Protein AF-A0A8H5KVZ2-F1 (afdb_monomer_lite)

InterPro domains:
  IPR036420 BRCT domain superfamily [G3DSA:3.40.50.10190] (96-173)
  IPR036420 BRCT domain superfamily [SSF52113] (115-167)

pLDDT: mean 70.65, std 20.44, range [38.66, 98.38]

Sequence (173 aa):
MSSRRGPLTNNPNVANSPLRGASALAGYAKQKRSYATVQREETYGQPPPLKKQVLDNGVQRPVRSPTRSTRTQVLVQRGATRPSTKERTSRAAPPNVSRDADTEKEAWKKHHRAKFPKMVFYFESIPDDVRARLTKRVNYLGARQEPFFSIDVTHVVTTRTIPPERQETHQDQ

Foldseek 3Di:
DDDDDDDPPDDPCPVVDPPPDPPDPPPDDPDDDDPPPPPPPDDDPDDPPPDPDDDDDDDDDDDDDDDDDDDDDDDDDDDDDDDDDDPPPPPDDPPPPVVVVVVVVVVVVVVVLVCLLQAEEEEEPDDPVVVVVVQVVSVVSNHHYDPDDDPSHDYYHYPDDDDPDDPPPPPDD

Secondary structure (DSSP, 8-state):
----PPPTT--GGGGG-TTS-S-S-TT-------STTSTT--S--PPPPP--------------------------------------------HHHHHHHHHHHHHHHHHHHHHGGG-EEEEES--HHHHHHHHHHHHHTT-EEESS--TT--EEEESSPPPPPP-------

Radius of gyration: 33.14 Å; chains: 1; bounding box: 77×77×67 Å

Organism: NCBI:txid48495

Structure (mmCIF, N/CA/C/O backbone):
data_AF-A0A8H5KVZ2-F1
#
_entry.id   AF-A0A8H5KVZ2-F1
#
loop_
_atom_site.group_PDB
_atom_site.id
_atom_site.type_symbol
_atom_site.label_atom_id
_atom_site.label_alt_id
_atom_site.label_comp_id
_atom_site.label_asym_id
_atom_site.label_entity_id
_atom_site.label_seq_id
_atom_site.pdbx_PDB_ins_code
_atom_site.Cartn_x
_atom_site.Cartn_y
_atom_site.Cartn_z
_atom_site.occupancy
_atom_site.B_iso_or_equiv
_atom_site.auth_seq_id
_atom_site.auth_comp_id
_atom_site.auth_asym_id
_atom_site.auth_atom_id
_atom_site.pdbx_PDB_model_num
ATOM 1 N N . MET A 1 1 ? 44.625 7.620 10.267 1.00 40.44 1 MET A N 1
ATOM 2 C CA . MET A 1 1 ? 45.135 6.372 9.658 1.00 40.44 1 MET A CA 1
ATOM 3 C C . MET A 1 1 ? 44.437 6.165 8.324 1.00 40.44 1 MET A C 1
ATOM 5 O O . MET A 1 1 ? 43.227 5.996 8.297 1.00 40.44 1 MET A O 1
ATOM 9 N N . SER A 1 2 ? 45.174 6.315 7.222 1.00 45.38 2 SER A N 1
ATOM 10 C CA . SER A 1 2 ? 44.637 6.263 5.858 1.00 45.38 2 SER A CA 1
ATOM 11 C C . SER A 1 2 ? 44.430 4.805 5.439 1.00 45.38 2 SER A C 1
ATOM 13 O O . SER A 1 2 ? 45.399 4.078 5.234 1.00 45.38 2 SER A O 1
ATOM 15 N N . SER A 1 3 ? 43.176 4.353 5.364 1.00 54.72 3 SER A N 1
ATOM 16 C CA . SER A 1 3 ? 42.833 3.012 4.879 1.00 54.72 3 SER A CA 1
ATOM 17 C C . SER A 1 3 ? 42.795 3.034 3.348 1.00 54.72 3 SER A C 1
ATOM 19 O O . SER A 1 3 ? 41.796 3.419 2.739 1.00 54.72 3 SER A O 1
ATOM 21 N N . ARG A 1 4 ? 43.909 2.664 2.704 1.00 62.22 4 ARG A N 1
ATOM 22 C CA . ARG A 1 4 ? 43.914 2.360 1.266 1.00 62.22 4 ARG A CA 1
ATOM 23 C C . ARG A 1 4 ? 43.211 1.019 1.061 1.00 62.22 4 ARG A C 1
ATOM 25 O O . ARG A 1 4 ? 43.718 -0.013 1.486 1.00 62.22 4 ARG A O 1
ATOM 32 N N . ARG A 1 5 ? 42.058 1.027 0.387 1.00 65.62 5 ARG A N 1
ATOM 33 C CA . ARG A 1 5 ? 41.429 -0.202 -0.117 1.00 65.62 5 ARG A CA 1
ATOM 34 C C . ARG A 1 5 ? 42.303 -0.775 -1.239 1.00 65.62 5 ARG A C 1
ATOM 36 O O . ARG A 1 5 ? 42.602 -0.068 -2.198 1.00 65.62 5 ARG A O 1
ATOM 43 N N . GLY A 1 6 ? 42.741 -2.025 -1.088 1.00 68.06 6 GLY A N 1
ATOM 44 C CA . GLY A 1 6 ? 43.509 -2.751 -2.103 1.00 68.06 6 GLY A CA 1
ATOM 45 C C . GLY A 1 6 ? 42.682 -3.071 -3.362 1.00 68.06 6 GLY A C 1
ATOM 46 O O . GLY A 1 6 ? 41.452 -2.990 -3.325 1.00 68.06 6 GLY A O 1
ATOM 47 N N . PRO A 1 7 ? 43.337 -3.415 -4.487 1.00 66.06 7 PRO A N 1
ATOM 48 C CA . PRO A 1 7 ? 42.664 -3.692 -5.756 1.00 66.06 7 PRO A CA 1
ATOM 49 C C . PRO A 1 7 ? 41.754 -4.932 -5.669 1.00 66.06 7 PRO A C 1
ATOM 51 O O . PRO A 1 7 ? 42.142 -5.962 -5.124 1.00 66.06 7 PRO A O 1
ATOM 54 N N . LEU A 1 8 ? 40.552 -4.849 -6.261 1.00 60.72 8 LEU A N 1
ATOM 55 C CA . LEU A 1 8 ? 39.529 -5.917 -6.306 1.00 60.72 8 LEU A CA 1
ATOM 56 C C . LEU A 1 8 ? 39.936 -7.162 -7.126 1.00 60.72 8 LEU A C 1
ATOM 58 O O . LEU A 1 8 ? 39.115 -8.041 -7.382 1.00 60.72 8 LEU A O 1
ATOM 62 N N . THR A 1 9 ? 41.190 -7.250 -7.561 1.00 63.69 9 THR A N 1
ATOM 63 C CA . THR A 1 9 ? 41.701 -8.322 -8.421 1.00 63.69 9 THR A CA 1
ATOM 64 C C . THR A 1 9 ? 41.885 -9.656 -7.704 1.00 63.69 9 THR A C 1
ATOM 66 O O . THR A 1 9 ? 42.102 -10.655 -8.380 1.00 63.69 9 THR A O 1
ATOM 69 N N . ASN A 1 10 ? 41.753 -9.708 -6.375 1.00 60.44 10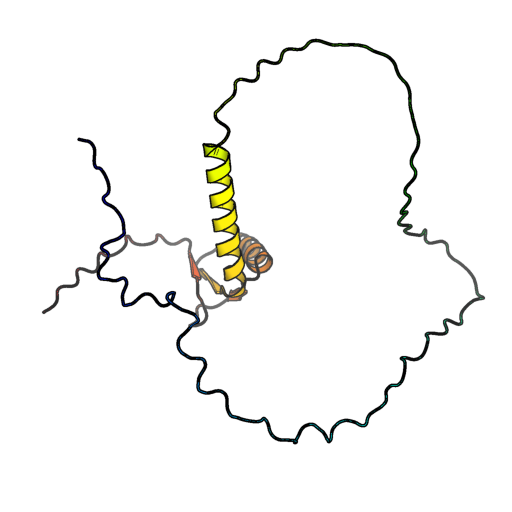 ASN A N 1
ATOM 70 C CA . ASN A 1 10 ? 41.961 -10.927 -5.595 1.00 60.44 10 ASN A CA 1
ATOM 71 C C . ASN A 1 10 ? 40.708 -11.327 -4.795 1.00 60.44 10 ASN A C 1
ATOM 73 O O . ASN A 1 10 ? 40.726 -11.385 -3.568 1.00 60.44 10 ASN A O 1
ATOM 77 N N . ASN A 1 11 ? 39.585 -11.542 -5.491 1.00 65.19 11 ASN A N 1
ATOM 78 C CA . ASN A 1 11 ? 38.363 -12.064 -4.879 1.00 65.19 11 ASN A CA 1
ATOM 79 C C . ASN A 1 11 ? 38.219 -13.572 -5.180 1.00 65.19 11 ASN A C 1
ATOM 81 O O . ASN A 1 11 ? 37.904 -13.923 -6.320 1.00 65.19 11 ASN A O 1
ATOM 85 N N . PRO A 1 12 ? 38.398 -14.470 -4.192 1.00 66.50 12 PRO A N 1
ATOM 86 C CA . PRO A 1 12 ? 38.280 -15.916 -4.399 1.00 66.50 12 PRO A CA 1
ATOM 87 C C . PRO A 1 12 ? 36.851 -16.367 -4.756 1.00 66.50 12 PRO A C 1
ATOM 89 O O . PRO A 1 12 ? 36.677 -17.432 -5.339 1.00 66.50 12 PRO A O 1
ATOM 92 N N . ASN A 1 13 ? 35.827 -15.540 -4.507 1.00 62.25 13 ASN A N 1
ATOM 93 C CA . ASN A 1 13 ? 34.444 -15.819 -4.913 1.00 62.25 13 ASN A CA 1
ATOM 94 C C . ASN A 1 13 ? 34.150 -15.493 -6.388 1.00 62.25 13 ASN A C 1
ATOM 96 O O . ASN A 1 13 ? 33.014 -15.647 -6.839 1.00 62.25 13 ASN A O 1
ATOM 100 N N . VAL A 1 14 ? 35.146 -15.060 -7.173 1.00 60.91 14 VAL A N 1
ATOM 101 C CA . VAL A 1 14 ? 34.947 -14.735 -8.597 1.00 60.91 14 VAL A CA 1
ATOM 102 C C . VAL A 1 14 ? 34.544 -15.956 -9.438 1.00 60.91 14 VAL A C 1
ATOM 104 O O . VAL A 1 14 ? 33.877 -15.794 -10.458 1.00 60.91 14 VAL A O 1
ATOM 107 N N . ALA A 1 15 ? 34.890 -17.169 -8.994 1.00 61.16 15 ALA A N 1
ATOM 108 C CA . ALA A 1 15 ? 34.569 -18.420 -9.682 1.00 61.16 15 ALA A CA 1
ATOM 109 C C . ALA A 1 15 ? 33.064 -18.754 -9.701 1.00 61.16 15 ALA A C 1
ATOM 111 O O . ALA A 1 15 ? 32.631 -19.517 -10.556 1.00 61.16 15 ALA A O 1
ATOM 112 N N . ASN A 1 16 ? 32.262 -18.151 -8.814 1.00 64.25 16 ASN A N 1
ATOM 113 C CA . ASN A 1 16 ? 30.818 -18.397 -8.707 1.00 64.25 16 ASN A CA 1
ATOM 114 C C . ASN A 1 16 ? 29.954 -17.258 -9.282 1.00 64.25 16 ASN A C 1
ATOM 116 O O . ASN A 1 16 ? 28.747 -17.212 -9.049 1.00 64.25 16 ASN A O 1
ATOM 120 N N . SER A 1 17 ? 30.547 -16.306 -10.015 1.00 63.34 17 SER A N 1
ATOM 121 C CA . SER A 1 17 ? 29.791 -15.192 -10.592 1.00 63.34 17 SER A CA 1
ATOM 122 C C . SER A 1 17 ? 29.096 -15.609 -11.900 1.00 63.34 17 SER A C 1
ATOM 124 O O . SER A 1 17 ? 29.784 -15.880 -12.886 1.00 63.34 17 SER A O 1
ATOM 126 N N . PRO A 1 18 ? 27.750 -15.574 -11.981 1.00 63.19 18 PRO A N 1
ATOM 127 C CA . PRO A 1 18 ? 26.996 -15.964 -13.179 1.00 63.19 18 PRO A CA 1
ATOM 128 C C . PRO A 1 18 ? 27.148 -14.986 -14.361 1.00 63.19 18 PRO A C 1
ATOM 130 O O . PRO A 1 18 ? 26.507 -15.152 -15.394 1.00 63.19 18 PRO A O 1
ATOM 133 N N . LEU A 1 19 ? 27.979 -13.946 -14.222 1.00 59.53 19 LEU A N 1
ATOM 134 C CA . LEU A 1 19 ? 28.163 -12.871 -15.203 1.00 59.53 19 LEU A CA 1
ATOM 135 C C . LEU A 1 19 ? 29.457 -13.001 -16.028 1.00 59.53 19 LEU A C 1
ATOM 137 O O . LEU A 1 19 ? 29.782 -12.111 -16.814 1.00 59.53 19 LEU A O 1
ATOM 141 N N . ARG A 1 20 ? 30.196 -14.111 -15.899 1.00 59.28 20 ARG A N 1
ATOM 142 C CA . ARG A 1 20 ? 31.319 -14.442 -16.788 1.00 59.28 20 ARG A CA 1
ATOM 143 C C . ARG A 1 20 ? 30.829 -15.283 -17.972 1.00 59.28 20 ARG A C 1
ATOM 145 O O . ARG A 1 20 ? 30.651 -16.485 -17.856 1.00 59.28 20 ARG A O 1
ATOM 152 N N . GLY A 1 21 ? 30.724 -14.644 -19.135 1.00 51.44 21 GLY A N 1
ATOM 153 C CA . GLY A 1 21 ? 31.019 -15.300 -20.412 1.00 51.44 21 GLY A CA 1
ATOM 154 C C . GLY A 1 21 ? 29.832 -15.860 -21.192 1.00 51.44 21 GLY A C 1
ATOM 155 O O . GLY A 1 21 ? 29.539 -17.049 -21.150 1.00 51.44 21 GLY A O 1
ATOM 156 N N . ALA A 1 22 ? 29.277 -15.023 -22.066 1.00 55.12 22 ALA A N 1
ATOM 157 C CA . ALA A 1 22 ? 28.465 -15.410 -23.220 1.00 55.12 22 ALA A CA 1
ATOM 158 C C . ALA A 1 22 ? 29.257 -16.172 -24.320 1.00 55.12 22 ALA A C 1
ATOM 160 O O . ALA A 1 22 ? 28.972 -16.006 -25.502 1.00 55.12 22 ALA A O 1
ATOM 161 N N . SER A 1 23 ? 30.236 -17.016 -23.963 1.00 55.16 23 SER A N 1
ATOM 162 C CA . SER A 1 23 ? 31.115 -17.689 -24.939 1.00 55.16 23 SER A CA 1
ATOM 163 C C . SER A 1 23 ? 31.560 -19.099 -24.522 1.00 55.16 23 SER A C 1
ATOM 165 O O . SER A 1 23 ? 32.731 -19.433 -24.671 1.00 55.16 23 SER A O 1
ATOM 167 N N . ALA A 1 24 ? 30.655 -19.940 -24.003 1.00 53.88 24 ALA A N 1
ATOM 168 C CA . ALA A 1 24 ? 30.950 -21.370 -23.796 1.00 53.88 24 ALA A CA 1
ATOM 169 C C . ALA A 1 24 ? 29.732 -22.321 -23.856 1.00 53.88 24 ALA A C 1
ATOM 171 O O . ALA A 1 24 ? 29.782 -23.398 -23.275 1.00 53.88 24 ALA A O 1
ATOM 172 N N . LEU A 1 25 ? 28.641 -21.971 -24.556 1.00 52.03 25 LEU A N 1
ATOM 173 C CA . LEU A 1 25 ? 27.515 -22.904 -24.791 1.00 52.03 25 LEU A CA 1
ATOM 174 C C . LEU A 1 25 ? 26.825 -22.716 -26.158 1.00 52.03 25 LEU A C 1
ATOM 176 O O . LEU A 1 25 ? 25.655 -23.048 -26.342 1.00 52.03 25 LEU A O 1
ATOM 180 N N . ALA A 1 26 ? 27.572 -22.247 -27.161 1.00 51.25 26 ALA A N 1
ATOM 181 C CA . ALA A 1 26 ? 27.199 -22.426 -28.562 1.00 51.25 26 ALA A CA 1
ATOM 182 C C . ALA A 1 26 ? 27.509 -23.879 -28.967 1.00 51.25 26 ALA A C 1
ATOM 184 O O . ALA A 1 26 ? 28.577 -24.166 -29.495 1.00 51.25 26 ALA A O 1
ATOM 185 N N . GLY A 1 27 ? 26.615 -24.816 -28.643 1.00 55.47 27 GLY A N 1
ATOM 186 C CA . GLY A 1 27 ? 26.869 -26.235 -28.930 1.00 55.47 27 GLY A CA 1
ATOM 187 C C . GLY A 1 27 ? 25.660 -27.162 -29.001 1.00 55.47 27 GLY A C 1
ATOM 188 O O . GLY A 1 27 ? 25.754 -28.199 -29.646 1.00 55.47 27 GLY A O 1
ATOM 189 N N . TYR A 1 28 ? 24.505 -26.802 -28.435 1.00 54.25 28 TYR A N 1
ATOM 190 C CA . TYR A 1 28 ? 23.334 -27.688 -28.444 1.00 54.25 28 TYR A CA 1
ATOM 191 C C . TYR A 1 28 ? 22.044 -26.930 -28.752 1.00 54.25 28 TYR A C 1
ATOM 193 O O . TYR A 1 28 ? 21.174 -26.753 -27.909 1.00 54.25 28 TYR A O 1
ATOM 201 N N . ALA A 1 29 ? 21.908 -26.506 -30.007 1.00 55.28 29 ALA A N 1
ATOM 202 C CA . ALA A 1 29 ? 20.626 -26.116 -30.585 1.00 55.28 29 ALA A CA 1
ATOM 203 C C . ALA A 1 29 ? 20.425 -26.847 -31.919 1.00 55.28 29 ALA A C 1
ATOM 205 O O . ALA A 1 29 ? 20.412 -26.255 -32.995 1.00 55.28 29 ALA A O 1
ATOM 206 N N . LYS A 1 30 ? 20.277 -28.173 -31.850 1.00 59.16 30 LYS A N 1
ATOM 207 C CA . LYS A 1 30 ? 19.649 -28.957 -32.917 1.00 59.16 30 LYS A CA 1
ATOM 208 C C . LYS A 1 30 ? 18.341 -29.537 -32.399 1.00 59.16 30 LYS A C 1
ATOM 210 O O . LYS A 1 30 ? 18.286 -30.692 -32.008 1.00 59.16 30 LYS A O 1
ATOM 215 N N . GLN A 1 31 ? 17.278 -28.747 -32.488 1.00 55.28 31 GLN A N 1
ATOM 216 C CA . GLN A 1 31 ? 15.979 -29.289 -32.868 1.00 55.28 31 GLN A CA 1
ATOM 217 C C . GLN A 1 31 ? 15.378 -28.381 -33.938 1.00 55.28 31 GLN A C 1
ATOM 219 O O . GLN A 1 31 ? 14.908 -27.276 -33.672 1.00 55.28 31 GLN A O 1
ATOM 224 N N . LYS A 1 32 ? 15.448 -28.869 -35.182 1.00 57.84 32 LYS A N 1
ATOM 225 C CA . LYS A 1 32 ? 14.615 -28.401 -36.285 1.00 57.84 32 LYS A CA 1
ATOM 226 C C . LYS A 1 32 ? 13.164 -28.549 -35.834 1.00 57.84 32 LYS A C 1
ATOM 228 O O . LYS A 1 32 ? 12.707 -29.661 -35.584 1.00 57.84 32 LYS A O 1
ATOM 233 N N . ARG A 1 33 ? 12.473 -27.423 -35.684 1.00 59.75 33 ARG A N 1
ATOM 234 C CA . ARG A 1 33 ? 11.041 -27.389 -35.393 1.00 59.75 33 ARG A CA 1
ATOM 235 C C . ARG A 1 33 ? 10.300 -28.012 -36.584 1.00 59.75 33 ARG A C 1
ATOM 237 O O . ARG A 1 33 ? 10.605 -27.703 -37.733 1.00 59.75 33 ARG A O 1
ATOM 244 N N . SER A 1 34 ? 9.393 -28.930 -36.283 1.00 57.75 34 SER A N 1
ATOM 245 C CA . SER A 1 34 ? 8.580 -29.718 -37.209 1.00 57.75 34 SER A CA 1
ATOM 246 C C . SER A 1 34 ? 7.789 -28.837 -38.186 1.00 57.75 34 SER A C 1
ATOM 248 O O . SER A 1 34 ? 7.286 -27.785 -37.798 1.00 57.75 34 SER A O 1
ATOM 250 N N . TYR A 1 35 ? 7.623 -29.300 -39.428 1.00 54.84 35 TYR A N 1
ATOM 251 C CA . TYR A 1 35 ? 6.843 -28.687 -40.521 1.00 54.84 35 TYR A CA 1
ATOM 252 C C . TYR A 1 35 ? 5.309 -28.673 -40.277 1.00 54.84 35 TYR A C 1
ATOM 254 O O . TYR A 1 35 ? 4.521 -28.843 -41.200 1.00 54.84 35 TYR A O 1
ATOM 262 N N . ALA A 1 36 ? 4.856 -28.474 -39.037 1.00 56.56 36 ALA A N 1
ATOM 263 C CA . ALA A 1 36 ? 3.448 -28.593 -38.634 1.00 56.56 36 ALA A CA 1
ATOM 264 C C . ALA A 1 36 ? 2.698 -27.248 -38.524 1.00 56.56 36 ALA A C 1
ATOM 266 O O . ALA A 1 36 ? 1.608 -27.190 -37.964 1.00 56.56 36 ALA A O 1
ATOM 267 N N . THR A 1 37 ? 3.257 -26.158 -39.053 1.00 51.53 37 THR A N 1
ATOM 268 C CA . THR A 1 37 ? 2.599 -24.834 -39.105 1.00 51.53 37 THR A CA 1
ATOM 269 C C . THR A 1 37 ? 2.429 -24.290 -40.525 1.00 51.53 37 THR A C 1
ATOM 271 O O . THR A 1 37 ? 2.086 -23.127 -40.691 1.00 51.53 37 THR A O 1
ATOM 274 N N . VAL A 1 38 ? 2.624 -25.129 -41.548 1.00 51.03 38 VAL A N 1
ATOM 275 C CA . VAL A 1 38 ? 2.348 -24.791 -42.960 1.00 51.03 38 VAL A CA 1
ATOM 276 C C . VAL A 1 38 ? 0.864 -25.013 -43.321 1.00 51.03 38 VAL A C 1
ATOM 278 O O . VAL A 1 38 ? 0.377 -24.447 -44.284 1.00 51.03 38 VAL A O 1
ATOM 281 N N . GLN A 1 39 ? 0.085 -25.735 -42.503 1.00 51.59 39 GLN A N 1
ATOM 282 C CA . GLN A 1 39 ? -1.350 -25.997 -42.739 1.00 51.59 39 GLN A CA 1
ATOM 283 C C . GLN A 1 39 ? -2.311 -25.016 -42.040 1.00 51.59 39 GLN A C 1
ATOM 285 O O . GLN A 1 39 ? -3.403 -25.394 -41.617 1.00 51.59 39 GLN A O 1
ATOM 290 N N . ARG A 1 40 ? -1.920 -23.751 -41.864 1.00 51.41 40 ARG A N 1
ATOM 291 C CA . ARG A 1 40 ? -2.883 -22.703 -41.466 1.00 51.41 40 ARG A CA 1
ATOM 292 C C . ARG A 1 40 ? -2.785 -21.424 -42.296 1.00 51.41 40 ARG A C 1
ATOM 294 O O . ARG A 1 40 ? -3.478 -20.454 -41.995 1.00 51.41 40 ARG A O 1
ATOM 301 N N . GLU A 1 41 ? -1.975 -21.434 -43.354 1.00 56.25 41 GLU A N 1
ATOM 302 C CA . GLU A 1 41 ? -2.204 -20.550 -44.494 1.00 56.25 41 GLU A CA 1
ATOM 303 C C . GLU A 1 41 ? -3.504 -20.995 -45.160 1.00 56.25 41 GLU A C 1
ATOM 305 O O . GLU A 1 41 ? -3.489 -21.973 -45.884 1.00 56.25 41 GLU A O 1
ATOM 310 N N . GLU A 1 42 ? -4.624 -20.353 -44.820 1.00 56.00 42 GLU A N 1
ATOM 311 C CA . GLU A 1 42 ? -5.831 -20.219 -45.656 1.00 56.00 42 GLU A CA 1
ATOM 312 C C . GLU A 1 42 ? -6.969 -19.628 -44.819 1.00 56.00 42 GLU A C 1
ATOM 314 O O . GLU A 1 42 ? -7.935 -20.299 -44.475 1.00 56.00 42 GLU A O 1
ATOM 319 N N . THR A 1 43 ? -6.897 -18.339 -44.479 1.00 53.59 43 THR A N 1
ATOM 320 C CA . THR A 1 43 ? -8.128 -17.536 -44.435 1.00 53.59 43 THR A CA 1
ATOM 321 C C . THR A 1 43 ? -7.804 -16.062 -44.674 1.00 53.59 43 THR A C 1
ATOM 323 O O . THR A 1 43 ? -7.486 -15.318 -43.754 1.00 53.59 43 THR A O 1
ATOM 326 N N . TYR A 1 44 ? -7.929 -15.655 -45.936 1.00 51.09 44 TYR A N 1
ATOM 327 C CA . TYR A 1 44 ? -8.373 -14.322 -46.338 1.00 51.09 44 TYR A CA 1
ATOM 328 C C . TYR A 1 44 ? -7.524 -13.127 -45.879 1.00 51.09 44 TYR A C 1
ATOM 330 O O . TYR A 1 44 ? -7.812 -12.454 -44.891 1.00 51.09 44 TYR A O 1
ATOM 338 N N . GLY A 1 45 ? -6.588 -12.741 -46.751 1.00 64.12 45 GLY A N 1
ATOM 339 C CA . GLY A 1 45 ? -6.169 -11.350 -46.927 1.00 64.12 45 GLY A CA 1
ATOM 340 C C . GLY A 1 45 ? -7.323 -10.473 -47.426 1.00 64.12 45 GLY A C 1
ATOM 341 O O . GLY A 1 45 ? -7.255 -9.905 -48.513 1.00 64.12 45 GLY A O 1
ATOM 342 N N . GLN A 1 46 ? -8.404 -10.383 -46.650 1.00 63.72 46 GLN A N 1
ATOM 343 C CA . GLN A 1 46 ? -9.472 -9.441 -46.919 1.00 63.72 46 GLN A CA 1
ATOM 344 C C . GLN A 1 46 ? -9.041 -8.080 -46.359 1.00 63.72 46 GLN A C 1
ATOM 346 O O . GLN A 1 46 ? -8.848 -7.959 -45.145 1.00 63.72 46 GLN A O 1
ATOM 351 N N . PRO A 1 47 ? -8.866 -7.040 -47.194 1.00 65.00 47 PRO A N 1
ATOM 352 C CA . PRO A 1 47 ? -8.736 -5.697 -46.660 1.00 65.00 47 PRO A CA 1
ATOM 353 C C . PRO A 1 47 ? -10.018 -5.372 -45.875 1.00 65.00 47 PRO A C 1
ATOM 355 O O . PRO A 1 47 ? -11.114 -5.702 -46.340 1.00 65.00 47 PRO A O 1
ATOM 358 N N . PRO A 1 48 ? -9.916 -4.753 -44.686 1.00 64.06 48 PRO A N 1
ATOM 359 C CA . PRO A 1 48 ? -11.092 -4.378 -43.918 1.00 64.06 48 PRO A CA 1
ATOM 360 C C . PRO A 1 48 ? -11.991 -3.475 -44.777 1.00 64.06 48 PRO A C 1
ATOM 362 O O . PRO A 1 48 ? -11.479 -2.563 -45.436 1.00 64.06 48 PRO A O 1
ATOM 365 N N . PRO A 1 49 ? -13.316 -3.710 -44.802 1.00 65.56 49 PRO A N 1
ATOM 366 C CA . PRO A 1 49 ? -14.227 -2.934 -45.628 1.00 65.56 49 PRO A CA 1
ATOM 367 C C . PRO A 1 49 ? -14.106 -1.448 -45.281 1.00 65.56 49 PRO A C 1
ATOM 369 O O . PRO A 1 49 ? -14.263 -1.043 -44.125 1.00 65.56 49 PRO A O 1
ATOM 372 N N . LEU A 1 50 ? -13.800 -0.634 -46.297 1.00 60.28 50 LEU A N 1
ATOM 373 C CA . LEU A 1 50 ? -13.747 0.819 -46.179 1.00 60.28 50 LEU A CA 1
ATOM 374 C C . LEU A 1 50 ? -15.089 1.313 -45.631 1.00 60.28 50 LEU A C 1
ATOM 376 O O . LEU A 1 50 ? -16.138 1.113 -46.246 1.00 60.28 50 LEU A O 1
ATOM 380 N N . LYS A 1 51 ? -15.047 1.987 -44.479 1.00 59.81 51 LYS A N 1
ATOM 381 C CA . LYS A 1 51 ? -16.201 2.662 -43.881 1.00 59.81 51 LYS A CA 1
ATOM 382 C C . LYS A 1 51 ? -16.715 3.744 -44.837 1.00 59.81 51 LYS A C 1
ATOM 384 O O . LYS A 1 51 ? -16.215 4.865 -44.832 1.00 59.81 51 LYS A O 1
ATOM 389 N N . LYS A 1 52 ? -17.727 3.423 -45.645 1.00 68.00 52 LYS A N 1
ATOM 390 C CA . LYS A 1 52 ? -18.556 4.425 -46.320 1.00 68.00 52 LYS A CA 1
ATOM 391 C C . LYS A 1 52 ? -19.533 4.993 -45.297 1.00 68.00 52 LYS A C 1
ATOM 393 O O . LYS A 1 52 ? -20.536 4.367 -44.971 1.00 68.00 52 LYS A O 1
ATOM 398 N N . GLN A 1 5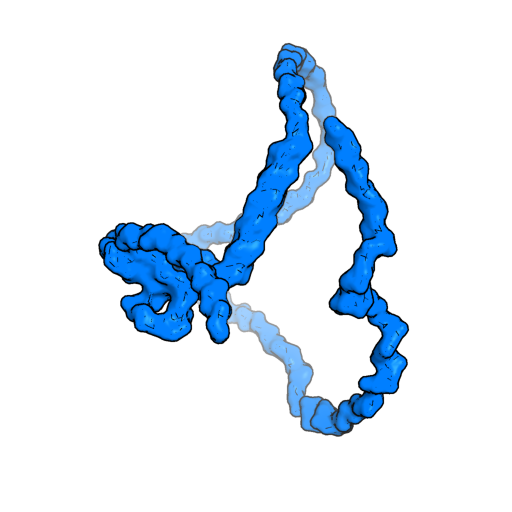3 ? -19.210 6.165 -44.766 1.00 50.62 53 GLN A N 1
ATOM 399 C CA . GLN A 1 53 ? -20.156 6.968 -44.005 1.00 50.62 53 GLN A CA 1
ATOM 400 C C . GLN A 1 53 ? -21.089 7.664 -45.004 1.00 50.62 53 GLN A C 1
ATOM 402 O O . GLN A 1 53 ? -20.702 8.633 -45.649 1.00 50.62 53 GLN A O 1
ATOM 407 N N . VAL A 1 54 ? -22.301 7.134 -45.157 1.00 56.47 54 VAL A N 1
ATOM 408 C CA . VAL A 1 54 ? -23.437 7.841 -45.758 1.00 56.47 54 VAL A CA 1
ATOM 409 C C . VAL A 1 54 ? -24.298 8.326 -44.603 1.00 56.47 54 VAL A C 1
ATOM 411 O O . VAL A 1 54 ? -24.929 7.507 -43.945 1.00 56.47 54 VAL A O 1
ATOM 414 N N . LEU A 1 55 ? -24.281 9.632 -44.339 1.00 51.47 55 LEU A N 1
ATOM 415 C CA . LEU A 1 55 ? -25.413 10.357 -43.763 1.00 51.47 55 LEU A CA 1
ATOM 416 C C . LEU A 1 55 ? -25.128 11.861 -43.873 1.00 51.47 55 LEU A C 1
ATOM 418 O O . LEU A 1 55 ? -24.348 12.409 -43.097 1.00 51.47 55 LEU A O 1
ATOM 422 N N . ASP A 1 56 ? -25.748 12.505 -44.854 1.00 49.72 56 ASP A N 1
ATOM 423 C CA . ASP A 1 56 ? -26.121 13.913 -44.759 1.00 49.72 56 ASP A CA 1
ATOM 424 C C . ASP A 1 56 ? -27.637 13.999 -44.985 1.00 49.72 56 ASP A C 1
ATOM 426 O O . ASP A 1 56 ? -28.241 13.061 -45.510 1.00 49.72 56 ASP A O 1
ATOM 430 N N . ASN A 1 57 ? -28.206 15.130 -44.567 1.00 45.97 57 ASN A N 1
ATOM 431 C CA . ASN A 1 57 ? -29.601 15.561 -44.651 1.00 45.97 57 ASN A CA 1
ATOM 432 C C . ASN A 1 57 ? -30.479 15.205 -43.433 1.00 45.97 57 ASN A C 1
ATOM 434 O O . ASN A 1 57 ? -31.284 14.277 -43.471 1.00 45.97 57 ASN A O 1
ATOM 438 N N . GLY A 1 58 ? -30.442 16.065 -42.401 1.00 46.75 58 GLY A N 1
ATOM 439 C CA . GLY A 1 58 ? -31.666 16.331 -41.632 1.00 46.75 58 GLY A CA 1
ATOM 440 C C . GLY A 1 58 ? -31.554 16.939 -40.227 1.00 46.75 58 GLY A C 1
ATOM 441 O O . GLY A 1 58 ? -31.769 16.235 -39.255 1.00 46.75 58 GLY A O 1
ATOM 442 N N . VAL A 1 59 ? -31.378 18.267 -40.148 1.00 49.06 59 VAL A N 1
ATOM 443 C CA . VAL A 1 59 ? -32.039 19.171 -39.168 1.00 49.06 59 VAL A CA 1
ATOM 444 C C . VAL A 1 59 ? -31.595 19.121 -37.675 1.00 49.06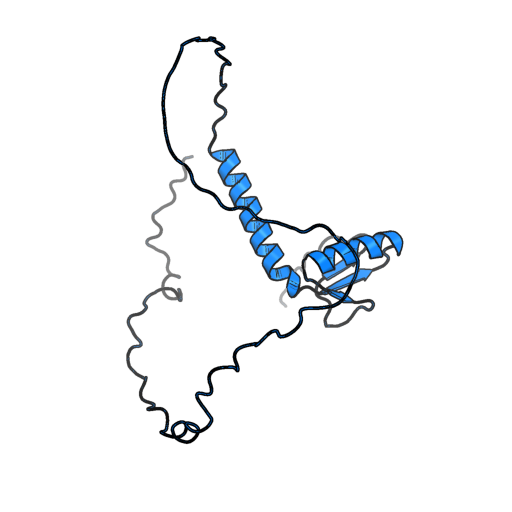 59 VAL A C 1
ATOM 446 O O . VAL A 1 59 ? -32.004 18.274 -36.894 1.00 49.06 59 VAL A O 1
ATOM 449 N N . GLN A 1 60 ? -30.901 20.204 -37.271 1.00 52.56 60 GLN A N 1
ATOM 450 C CA . GLN A 1 60 ? -30.896 20.877 -35.945 1.00 52.56 60 GLN A CA 1
ATOM 451 C C . GLN A 1 60 ? -30.081 20.288 -34.769 1.00 52.56 60 GLN A C 1
ATOM 453 O O . GLN A 1 60 ? -30.564 19.447 -34.018 1.00 52.56 60 GLN A O 1
ATOM 458 N N . ARG A 1 61 ? -28.906 20.889 -34.495 1.00 52.97 61 ARG A N 1
ATOM 459 C CA . ARG A 1 61 ? -28.540 21.621 -33.244 1.00 52.97 61 ARG A CA 1
ATOM 460 C C . ARG A 1 61 ? -27.018 21.887 -33.185 1.00 52.97 61 ARG A C 1
ATOM 462 O O . ARG A 1 61 ? -26.241 20.990 -33.500 1.00 52.97 61 ARG A O 1
ATOM 469 N N . PRO A 1 62 ? -26.554 23.079 -32.761 1.00 48.25 62 PRO A N 1
ATOM 470 C CA . PRO A 1 62 ? -25.129 23.400 -32.733 1.00 48.25 62 PRO A CA 1
ATOM 471 C C . PRO A 1 62 ? -24.478 22.932 -31.421 1.00 48.25 62 PRO A C 1
ATOM 473 O O . PRO A 1 62 ? -24.772 23.466 -30.354 1.00 48.25 62 PRO A O 1
ATOM 476 N N . VAL A 1 63 ? -23.538 21.987 -31.493 1.00 49.66 63 VAL A N 1
ATOM 477 C CA . VAL A 1 63 ? -22.570 21.729 -30.413 1.00 49.66 63 VAL A CA 1
ATOM 478 C C . VAL A 1 63 ? -21.171 21.944 -30.979 1.00 49.66 63 VAL A C 1
ATOM 480 O O . VAL A 1 63 ? -20.771 21.331 -31.964 1.00 49.66 63 VAL A O 1
ATOM 483 N N . ARG A 1 64 ? -20.471 22.916 -30.393 1.00 54.66 64 ARG A N 1
ATOM 484 C CA . ARG A 1 64 ? -19.202 23.477 -30.864 1.00 54.66 64 ARG A CA 1
ATOM 485 C C . ARG A 1 64 ? -18.053 22.473 -30.692 1.00 54.66 64 ARG A C 1
ATOM 487 O O . ARG A 1 64 ? -17.935 21.812 -29.666 1.00 54.66 64 ARG A O 1
ATOM 494 N N . SER A 1 65 ? -17.226 22.404 -31.726 1.00 45.59 65 SER A N 1
ATOM 495 C CA . SER A 1 65 ? -16.148 21.452 -32.013 1.00 45.59 65 SER A CA 1
ATOM 496 C C . SER A 1 65 ? -14.909 21.566 -31.103 1.00 45.59 65 SER A C 1
ATOM 498 O O . SER A 1 65 ? -14.595 22.669 -30.653 1.00 45.59 65 SER A O 1
ATOM 500 N N . PRO A 1 66 ? -14.100 20.495 -30.942 1.00 51.31 66 PRO A N 1
ATOM 501 C CA . PRO A 1 66 ? -12.717 20.592 -30.485 1.00 51.31 66 PRO A CA 1
ATOM 502 C C . PRO A 1 66 ? -11.741 20.509 -31.675 1.00 51.31 66 PRO A C 1
ATOM 504 O O . PRO A 1 66 ? -11.554 19.443 -32.260 1.00 51.31 66 PRO A O 1
ATOM 507 N N . THR A 1 67 ? -11.079 21.620 -32.016 1.00 44.44 67 THR A N 1
ATOM 508 C CA . THR A 1 67 ? -10.007 21.644 -33.031 1.00 44.44 67 THR A CA 1
ATOM 509 C C . THR A 1 67 ? -8.639 21.787 -32.374 1.00 44.44 67 THR A C 1
ATOM 511 O O . THR A 1 67 ? -8.273 22.833 -31.842 1.00 44.44 67 THR A O 1
ATOM 514 N N . ARG A 1 68 ? -7.862 20.706 -32.473 1.00 50.09 68 ARG A N 1
ATOM 515 C CA . ARG A 1 68 ? -6.401 20.668 -32.372 1.00 50.09 68 ARG A CA 1
ATOM 516 C C . ARG A 1 68 ? -5.825 21.352 -33.615 1.00 50.09 68 ARG A C 1
ATOM 518 O O . ARG A 1 68 ? -6.125 20.921 -34.722 1.00 50.09 68 ARG A O 1
ATOM 525 N N . SER A 1 69 ? -4.982 22.369 -33.443 1.00 47.97 69 SER A N 1
ATOM 526 C CA . SER A 1 69 ? -4.238 22.980 -34.550 1.00 47.97 69 SER A CA 1
ATOM 527 C C . SER A 1 69 ? -2.738 22.763 -34.372 1.00 47.97 69 SER A C 1
ATOM 529 O O . SER A 1 69 ? -2.127 23.233 -33.415 1.00 47.97 69 SER A O 1
ATOM 531 N N . THR A 1 70 ? -2.161 22.012 -35.302 1.00 48.62 70 THR A N 1
ATOM 532 C CA . THR A 1 70 ? -0.734 21.990 -35.626 1.00 48.62 70 THR A CA 1
ATOM 533 C C . THR A 1 70 ? -0.453 23.088 -36.648 1.00 48.62 70 THR A C 1
ATOM 535 O O . THR A 1 70 ? -1.051 23.055 -37.724 1.00 48.62 70 THR A O 1
ATOM 538 N N . ARG A 1 71 ? 0.496 23.999 -36.391 1.00 47.41 71 ARG A N 1
ATOM 539 C CA . ARG A 1 71 ? 1.167 24.734 -37.476 1.00 47.41 71 ARG A CA 1
ATOM 540 C C . ARG A 1 71 ? 2.551 25.249 -37.081 1.00 47.41 71 ARG A C 1
ATOM 542 O O . ARG A 1 71 ? 2.696 26.069 -36.184 1.00 47.41 71 ARG A O 1
ATOM 549 N N . THR A 1 72 ? 3.546 24.775 -37.820 1.00 47.69 72 THR A N 1
ATOM 550 C CA . THR A 1 72 ? 4.882 25.343 -38.019 1.00 47.69 72 THR A CA 1
ATOM 551 C C . THR A 1 72 ? 4.804 26.581 -38.917 1.00 47.69 72 THR A C 1
ATOM 553 O O . THR A 1 72 ? 4.206 26.509 -39.992 1.00 47.69 72 THR A O 1
ATOM 556 N N . GLN A 1 73 ? 5.445 27.686 -38.519 1.00 54.44 73 GLN A N 1
ATOM 557 C CA . GLN A 1 73 ? 5.916 28.764 -39.404 1.00 54.44 73 GLN A CA 1
ATOM 558 C C . GLN A 1 73 ? 7.202 29.384 -38.828 1.00 54.44 73 GLN A C 1
ATOM 560 O O . GLN A 1 73 ? 7.340 29.548 -37.618 1.00 54.44 73 GLN A O 1
ATOM 565 N N . VAL A 1 74 ? 8.135 29.680 -39.729 1.00 48.72 74 VAL A N 1
ATOM 566 C CA . VAL A 1 74 ? 9.470 30.276 -39.538 1.00 48.72 74 VAL A CA 1
ATOM 567 C C . VAL A 1 74 ? 9.436 31.722 -40.070 1.00 48.72 74 VAL A C 1
ATOM 569 O O . VAL A 1 74 ? 8.577 31.999 -40.905 1.00 48.72 74 VAL A O 1
ATOM 572 N N . LEU A 1 75 ? 10.422 32.555 -39.663 1.00 46.78 75 LEU A N 1
ATOM 573 C CA . LEU A 1 75 ? 10.917 33.830 -40.264 1.00 46.78 75 LEU A CA 1
ATOM 574 C C . LEU A 1 75 ? 10.512 35.110 -39.477 1.00 46.78 75 LEU A C 1
ATOM 576 O O . LEU A 1 75 ? 9.357 35.221 -39.097 1.00 46.78 75 LEU A O 1
ATOM 580 N N . VAL A 1 76 ? 11.310 36.172 -39.241 1.00 46.25 76 VAL A N 1
ATOM 581 C CA . VAL A 1 76 ? 12.755 36.447 -39.009 1.00 46.25 76 VAL A CA 1
ATOM 582 C C . VAL A 1 76 ? 12.884 37.926 -38.541 1.00 46.25 76 VAL A C 1
ATOM 584 O O . VAL A 1 76 ? 12.149 38.777 -39.022 1.00 46.25 76 VAL A O 1
ATOM 587 N N . GLN A 1 77 ? 13.865 38.193 -37.662 1.00 45.50 77 GLN A N 1
ATOM 588 C CA . GLN A 1 77 ? 14.690 39.414 -37.442 1.00 45.50 77 GLN A CA 1
ATOM 589 C C . GLN A 1 77 ? 14.197 40.789 -36.907 1.00 45.50 77 GLN A C 1
ATOM 591 O O . GLN A 1 77 ? 13.259 41.395 -37.406 1.00 45.50 77 GLN A O 1
ATOM 596 N N . ARG A 1 78 ? 15.120 41.332 -36.067 1.00 41.69 78 ARG A N 1
ATOM 597 C CA . ARG A 1 78 ? 15.470 42.733 -35.684 1.00 41.69 78 ARG A CA 1
ATOM 598 C C . ARG A 1 78 ? 14.537 43.417 -34.672 1.00 41.69 78 ARG A C 1
ATOM 600 O O . ARG A 1 78 ? 13.339 43.438 -34.863 1.00 41.69 78 ARG A O 1
ATOM 607 N N . GLY A 1 79 ? 14.984 44.042 -33.580 1.00 38.66 79 GLY A N 1
ATOM 608 C CA . GLY A 1 79 ? 16.303 44.359 -33.016 1.00 38.66 79 GLY A CA 1
ATOM 609 C C . GLY A 1 79 ? 16.165 45.640 -32.168 1.00 38.66 79 GLY A C 1
ATOM 610 O O . GLY A 1 79 ? 15.552 46.572 -32.668 1.00 38.66 79 GLY A O 1
ATOM 611 N N . ALA A 1 80 ? 16.671 45.677 -30.921 1.00 42.94 80 ALA A N 1
ATOM 612 C CA . ALA A 1 80 ? 17.188 46.869 -30.202 1.00 42.94 80 ALA A CA 1
ATOM 613 C C . ALA A 1 80 ? 17.350 46.623 -28.679 1.00 42.94 80 ALA A C 1
ATOM 615 O O . ALA A 1 80 ? 16.395 46.568 -27.912 1.00 42.94 80 ALA A O 1
ATOM 616 N N . THR A 1 81 ? 18.614 46.473 -28.284 1.00 49.06 81 THR A N 1
ATOM 617 C CA . THR A 1 81 ? 19.293 46.926 -27.053 1.00 49.06 81 THR A CA 1
ATOM 618 C C . THR A 1 81 ? 18.485 47.490 -25.869 1.00 49.06 81 THR A C 1
ATOM 620 O O . THR A 1 81 ? 17.963 48.603 -25.936 1.00 49.06 81 THR A O 1
ATOM 623 N N . ARG A 1 82 ? 18.622 46.839 -24.701 1.00 56.06 82 ARG A N 1
ATOM 624 C CA . ARG A 1 82 ? 18.877 47.517 -23.411 1.00 56.06 82 ARG A CA 1
ATOM 625 C C . ARG A 1 82 ? 19.446 46.535 -22.365 1.00 56.06 82 ARG A C 1
ATOM 627 O O . ARG A 1 82 ? 18.785 45.538 -22.081 1.00 56.06 82 ARG A O 1
ATOM 634 N N . PRO A 1 83 ? 20.637 46.782 -21.786 1.00 50.22 83 PRO A N 1
ATOM 635 C CA . PRO A 1 83 ? 21.186 45.955 -20.717 1.00 50.22 83 PRO A CA 1
ATOM 636 C C . PRO A 1 83 ? 20.685 46.460 -19.357 1.00 50.22 83 PRO A C 1
ATOM 638 O O . PRO A 1 83 ? 20.859 47.632 -19.027 1.00 50.22 83 PRO A O 1
ATOM 641 N N . SER A 1 84 ? 20.080 45.589 -18.548 1.00 49.62 84 SER A N 1
ATOM 642 C CA . SER A 1 84 ? 19.949 45.827 -17.110 1.00 49.62 84 SER A CA 1
ATOM 643 C C . SER A 1 84 ? 20.818 44.825 -16.363 1.00 49.62 84 SER A C 1
ATOM 645 O O . SER A 1 84 ? 20.522 43.641 -16.216 1.00 49.62 84 SER A O 1
ATOM 647 N N . THR A 1 85 ? 21.950 45.348 -15.918 1.00 52.34 85 THR A N 1
ATOM 648 C CA . THR A 1 85 ? 22.810 44.783 -14.893 1.00 52.34 85 THR A CA 1
ATOM 649 C C . THR A 1 85 ? 21.996 44.563 -13.619 1.00 52.34 85 THR A C 1
ATOM 651 O O . THR A 1 85 ? 21.637 45.495 -12.904 1.00 52.34 85 THR A O 1
ATOM 654 N N . LYS A 1 86 ? 21.705 43.302 -13.310 1.00 53.53 86 LYS A N 1
ATOM 655 C CA . LYS A 1 86 ? 21.511 42.857 -11.931 1.00 53.53 86 LYS A CA 1
ATOM 656 C C . LYS A 1 86 ? 22.359 41.618 -11.736 1.00 53.53 86 LYS A C 1
ATOM 658 O O . LYS A 1 86 ? 21.927 40.499 -11.996 1.00 53.53 86 LYS A O 1
ATOM 663 N N . GLU A 1 87 ? 23.582 41.859 -11.279 1.00 50.47 87 GLU A N 1
ATOM 664 C CA . GLU A 1 87 ? 24.411 40.864 -10.617 1.00 50.47 87 GLU A CA 1
ATOM 665 C C . GLU A 1 87 ? 23.649 40.349 -9.393 1.00 50.47 87 GLU A C 1
ATOM 667 O O . GLU A 1 87 ? 23.745 40.868 -8.282 1.00 50.47 87 GLU A O 1
ATOM 672 N N . ARG A 1 88 ? 22.821 39.323 -9.598 1.00 51.50 88 ARG A N 1
ATOM 673 C CA . ARG A 1 88 ? 22.362 38.498 -8.494 1.00 51.50 88 ARG A CA 1
ATOM 674 C C . ARG A 1 88 ? 23.471 37.498 -8.254 1.00 51.50 88 ARG A C 1
ATOM 676 O O . ARG A 1 88 ? 23.582 36.519 -8.981 1.00 51.50 88 ARG A O 1
ATOM 683 N N . THR A 1 89 ? 24.293 37.806 -7.256 1.00 50.38 89 THR A N 1
ATOM 684 C CA . THR A 1 89 ? 25.335 36.932 -6.726 1.00 50.38 89 THR A CA 1
ATOM 685 C C . THR A 1 89 ? 24.784 35.504 -6.614 1.00 50.38 89 THR A C 1
ATOM 687 O O . THR A 1 89 ? 23.940 35.179 -5.775 1.00 50.38 89 THR A O 1
ATOM 690 N N . SER A 1 90 ? 25.168 34.650 -7.560 1.00 51.59 90 SER A N 1
ATOM 691 C CA . SER A 1 90 ? 24.906 33.225 -7.496 1.00 51.59 90 SER A CA 1
ATOM 692 C C . SER A 1 90 ? 25.933 32.673 -6.527 1.00 51.59 90 SER A C 1
ATOM 694 O O . SER A 1 90 ? 27.054 32.341 -6.912 1.00 51.59 90 SER A O 1
ATOM 696 N N . ARG A 1 91 ? 25.562 32.611 -5.245 1.00 56.09 91 ARG A N 1
ATOM 697 C CA . ARG A 1 91 ? 26.245 31.743 -4.288 1.00 56.09 91 ARG A CA 1
ATOM 698 C C . ARG A 1 91 ? 26.110 30.324 -4.835 1.00 56.09 91 ARG A C 1
ATOM 700 O O . ARG A 1 91 ? 25.060 29.699 -4.710 1.00 56.09 91 ARG A O 1
ATOM 707 N N . ALA A 1 92 ? 27.153 29.873 -5.522 1.00 54.22 92 ALA A N 1
ATOM 708 C CA . ALA A 1 92 ? 27.301 28.512 -5.990 1.00 54.22 92 ALA A CA 1
ATOM 709 C C . ALA A 1 92 ? 27.385 27.603 -4.758 1.00 54.22 92 ALA A C 1
ATOM 711 O O . ALA A 1 92 ? 28.445 27.421 -4.167 1.00 54.22 92 ALA A O 1
ATOM 712 N N . ALA A 1 93 ? 26.238 27.074 -4.337 1.00 65.25 93 ALA A N 1
ATOM 713 C CA . ALA A 1 93 ? 26.210 25.845 -3.562 1.00 65.25 93 ALA A CA 1
ATOM 714 C C . ALA A 1 93 ? 26.684 24.704 -4.483 1.00 65.25 93 ALA A C 1
ATOM 716 O O . ALA A 1 93 ? 26.353 24.727 -5.672 1.00 65.25 93 ALA A O 1
ATOM 717 N N . PRO A 1 94 ? 27.463 23.726 -3.987 1.00 59.25 94 PRO A N 1
ATOM 718 C CA . PRO A 1 94 ? 27.987 22.648 -4.819 1.00 59.25 94 PRO A CA 1
ATOM 719 C C . PRO A 1 94 ? 26.821 21.849 -5.437 1.00 59.25 94 PRO A C 1
ATOM 721 O O . PRO A 1 94 ? 26.052 21.233 -4.700 1.00 59.25 94 PRO A O 1
ATOM 724 N N . PRO A 1 95 ? 26.658 21.835 -6.774 1.00 60.84 95 PRO A N 1
ATOM 725 C CA . PRO A 1 95 ? 25.452 21.308 -7.423 1.00 60.84 95 PRO A CA 1
ATOM 726 C C . PRO A 1 95 ? 25.406 19.774 -7.541 1.00 60.84 95 PRO A C 1
ATOM 728 O O . PRO A 1 95 ? 24.402 19.241 -8.007 1.00 60.84 95 PRO A O 1
ATOM 731 N N . ASN A 1 96 ? 26.465 19.056 -7.150 1.00 62.31 96 ASN A N 1
ATOM 732 C CA . ASN A 1 96 ? 26.576 17.614 -7.412 1.00 62.31 96 ASN A CA 1
ATOM 733 C C . ASN A 1 96 ? 25.907 16.733 -6.348 1.00 62.31 96 ASN A C 1
ATOM 735 O O . ASN A 1 96 ? 25.121 15.859 -6.692 1.00 62.31 96 ASN A O 1
ATOM 739 N N . VAL A 1 97 ? 26.143 16.992 -5.059 1.00 63.00 97 VAL A N 1
ATOM 740 C CA . VAL A 1 97 ? 25.667 16.108 -3.974 1.00 63.00 97 VAL A CA 1
ATOM 741 C C . VAL A 1 97 ? 24.140 16.055 -3.867 1.00 63.00 97 VAL A C 1
ATOM 743 O O . VAL A 1 97 ? 23.573 14.988 -3.644 1.00 63.00 97 VAL A O 1
ATOM 746 N N . SER A 1 98 ? 23.456 17.184 -4.069 1.00 68.75 98 SER A N 1
ATOM 747 C CA . SER A 1 98 ? 21.989 17.225 -4.020 1.00 68.75 98 SER A CA 1
ATOM 748 C C . SER A 1 98 ? 21.350 16.497 -5.206 1.00 68.75 98 SER A C 1
ATOM 750 O O 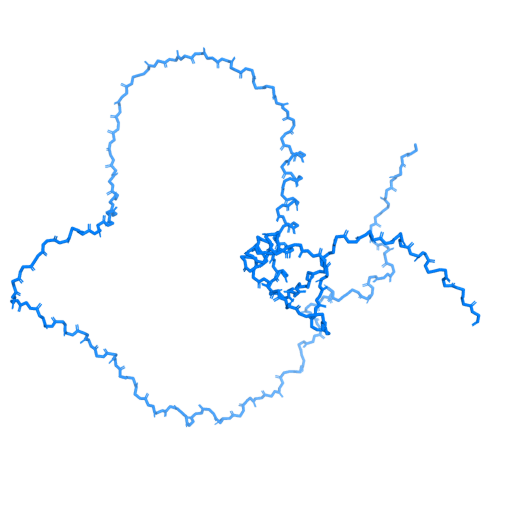. SER A 1 98 ? 20.330 15.835 -5.047 1.00 68.75 98 SER A O 1
ATOM 752 N N . ARG A 1 99 ? 21.972 16.576 -6.389 1.00 75.94 99 ARG A N 1
ATOM 753 C CA . ARG A 1 99 ? 21.457 15.960 -7.617 1.00 75.94 99 ARG A CA 1
ATOM 754 C C . ARG A 1 99 ? 21.573 14.436 -7.583 1.00 75.94 99 ARG A C 1
ATOM 756 O O . ARG A 1 99 ? 20.648 13.751 -8.022 1.00 75.94 99 ARG A O 1
ATOM 763 N N . ASP A 1 100 ? 22.660 13.915 -7.018 1.00 79.38 100 ASP A N 1
ATOM 764 C CA . ASP A 1 100 ? 22.846 12.474 -6.825 1.00 79.38 100 ASP A CA 1
ATOM 765 C C . ASP A 1 100 ? 21.834 11.908 -5.816 1.00 79.38 100 ASP A C 1
ATOM 767 O O . ASP A 1 100 ? 21.180 10.903 -6.098 1.00 79.38 100 ASP A O 1
ATOM 771 N N . ALA A 1 101 ? 21.613 12.601 -4.692 1.00 84.75 101 ALA A N 1
ATOM 772 C CA . ALA A 1 101 ? 20.640 12.185 -3.679 1.00 84.75 101 ALA A CA 1
ATOM 773 C C . ALA A 1 101 ? 19.189 12.193 -4.198 1.00 84.75 101 ALA A C 1
ATOM 775 O O . ALA A 1 101 ? 18.391 11.323 -3.842 1.00 84.75 101 ALA A O 1
ATOM 776 N N . ASP A 1 102 ? 18.822 13.160 -5.042 1.00 87.94 102 ASP A N 1
ATOM 777 C CA . ASP A 1 102 ? 17.489 13.193 -5.652 1.00 87.94 102 ASP A CA 1
ATOM 778 C C . ASP A 1 102 ? 17.316 12.080 -6.695 1.00 87.94 102 ASP A C 1
ATOM 780 O O . ASP A 1 102 ? 16.283 11.406 -6.709 1.00 87.94 102 ASP A O 1
ATOM 784 N N . THR A 1 103 ? 18.356 11.802 -7.483 1.00 91.38 103 THR A N 1
ATOM 785 C CA . THR A 1 103 ? 18.362 10.694 -8.452 1.00 91.38 103 THR A CA 1
ATOM 786 C C . THR A 1 103 ? 18.213 9.335 -7.753 1.00 91.38 103 THR A C 1
ATOM 788 O O . THR A 1 103 ? 17.444 8.479 -8.200 1.00 91.38 103 THR A O 1
ATOM 791 N N . GLU A 1 104 ? 18.889 9.136 -6.619 1.00 92.38 104 GLU A N 1
ATOM 792 C CA . GLU A 1 104 ? 18.780 7.917 -5.811 1.00 92.38 104 GLU A CA 1
ATOM 793 C C . GLU A 1 104 ? 17.359 7.719 -5.258 1.00 92.38 104 GLU A C 1
ATOM 795 O O . GLU A 1 104 ? 16.780 6.633 -5.377 1.00 92.38 104 GLU A O 1
ATOM 800 N N . LYS A 1 105 ? 16.744 8.780 -4.720 1.00 94.19 105 LYS A N 1
ATOM 801 C CA . LYS A 1 105 ? 15.354 8.736 -4.234 1.00 94.19 105 LYS A CA 1
ATOM 802 C C . LYS A 1 105 ? 14.373 8.396 -5.353 1.00 94.19 105 LYS A C 1
ATOM 804 O O . LYS A 1 105 ? 13.432 7.628 -5.138 1.00 94.19 105 LYS A O 1
ATOM 809 N N . GLU A 1 106 ? 14.561 8.955 -6.546 1.00 94.69 106 GLU A N 1
ATOM 810 C CA . GLU A 1 106 ? 13.726 8.647 -7.710 1.00 94.69 106 GLU A CA 1
ATOM 811 C C . GLU A 1 106 ? 13.865 7.188 -8.147 1.00 94.69 106 GLU A C 1
ATOM 813 O O . GLU A 1 106 ? 12.852 6.521 -8.392 1.00 94.69 106 GLU A O 1
ATOM 818 N N . ALA A 1 107 ? 15.093 6.662 -8.174 1.00 95.75 107 ALA A N 1
ATOM 819 C CA . ALA A 1 107 ? 15.355 5.257 -8.463 1.00 95.75 107 ALA A CA 1
ATOM 820 C C . ALA A 1 107 ? 14.689 4.335 -7.426 1.00 95.75 107 ALA A C 1
ATOM 822 O O . ALA A 1 107 ? 13.995 3.384 -7.803 1.00 95.75 107 ALA A O 1
ATOM 823 N N . TRP A 1 108 ? 14.806 4.658 -6.133 1.00 96.06 108 TRP A N 1
ATOM 824 C CA . TRP A 1 108 ? 14.161 3.916 -5.045 1.00 96.06 108 TRP A CA 1
ATOM 825 C C . TRP A 1 108 ? 12.630 3.922 -5.167 1.00 96.06 108 TRP A C 1
ATOM 827 O O . TRP A 1 108 ? 11.996 2.862 -5.078 1.00 96.06 108 TRP A O 1
ATOM 837 N N . LYS A 1 109 ? 12.031 5.088 -5.453 1.00 95.38 109 LYS A N 1
ATOM 838 C CA . LYS A 1 109 ? 10.583 5.231 -5.692 1.00 95.38 109 LYS A CA 1
ATOM 839 C C . LYS A 1 109 ? 10.133 4.399 -6.885 1.00 95.38 109 LYS A C 1
ATOM 841 O O . LYS A 1 109 ? 9.128 3.697 -6.791 1.00 95.38 109 LYS A O 1
ATOM 846 N N . LYS A 1 110 ? 10.861 4.463 -8.005 1.00 96.69 110 LYS A N 1
ATOM 847 C CA . LYS A 1 110 ? 10.548 3.698 -9.220 1.00 96.69 110 LYS A CA 1
ATOM 848 C C . LYS A 1 110 ? 10.598 2.197 -8.950 1.00 96.69 110 LYS A C 1
ATOM 850 O O . LYS A 1 110 ? 9.680 1.480 -9.343 1.00 96.69 110 LYS A O 1
ATOM 855 N N . HIS A 1 111 ? 11.627 1.738 -8.243 1.00 96.69 111 HIS A N 1
ATOM 856 C CA . HIS A 1 111 ? 11.794 0.334 -7.890 1.00 96.69 111 HIS A CA 1
ATOM 857 C C . HIS A 1 111 ? 10.633 -0.191 -7.033 1.00 96.69 111 HIS A C 1
ATOM 859 O O . HIS A 1 111 ? 10.054 -1.229 -7.349 1.00 96.69 111 HIS A O 1
ATOM 865 N N . HIS A 1 112 ? 10.240 0.543 -5.989 1.00 94.81 112 HIS A N 1
ATOM 866 C CA . HIS A 1 112 ? 9.127 0.138 -5.125 1.00 94.81 112 HIS A CA 1
ATOM 867 C C . HIS A 1 112 ? 7.775 0.245 -5.830 1.00 94.81 112 HIS A C 1
ATOM 869 O O . HIS A 1 112 ? 6.946 -0.659 -5.720 1.00 94.81 112 HIS A O 1
ATOM 875 N N . ARG A 1 113 ? 7.565 1.298 -6.630 1.00 96.38 113 ARG A N 1
ATOM 876 C CA . ARG A 1 113 ? 6.335 1.462 -7.411 1.00 96.38 113 ARG A CA 1
ATOM 877 C C . ARG A 1 113 ? 6.138 0.332 -8.424 1.00 96.38 113 ARG A C 1
ATOM 879 O O . ARG A 1 113 ? 5.008 -0.083 -8.636 1.00 96.38 113 ARG A O 1
ATOM 886 N N . ALA A 1 114 ? 7.210 -0.206 -9.006 1.00 97.19 114 ALA A N 1
ATOM 887 C CA . ALA A 1 114 ? 7.124 -1.343 -9.925 1.00 97.19 114 ALA A CA 1
ATOM 888 C C . ALA A 1 114 ? 6.665 -2.649 -9.247 1.00 97.19 114 ALA A C 1
ATOM 890 O O . ALA A 1 114 ? 6.113 -3.522 -9.913 1.00 97.19 114 ALA A O 1
ATOM 891 N N . LYS A 1 115 ? 6.878 -2.795 -7.932 1.00 96.62 115 LYS A N 1
ATOM 892 C CA . LYS A 1 115 ? 6.451 -3.975 -7.160 1.00 96.62 115 LYS A CA 1
ATOM 893 C C . LYS A 1 115 ? 5.021 -3.864 -6.638 1.00 96.62 115 LYS A C 1
ATOM 895 O O . LYS A 1 115 ? 4.397 -4.889 -6.381 1.00 96.62 115 LYS A O 1
ATOM 900 N N . PHE A 1 116 ? 4.511 -2.641 -6.509 1.00 96.81 116 PHE A N 1
ATOM 901 C CA . PHE A 1 116 ? 3.196 -2.352 -5.943 1.00 96.81 116 PHE A CA 1
ATOM 902 C C . PHE A 1 116 ? 2.048 -3.158 -6.576 1.00 96.81 116 PHE A C 1
ATOM 904 O O . PHE A 1 116 ? 1.244 -3.682 -5.816 1.00 96.81 116 PHE A O 1
ATOM 911 N N . PRO A 1 117 ? 1.994 -3.389 -7.904 1.00 98.12 117 PRO A N 1
ATOM 912 C CA . PRO A 1 117 ? 0.934 -4.204 -8.503 1.00 98.12 117 PRO A CA 1
ATOM 913 C C . PRO A 1 117 ? 0.817 -5.641 -7.978 1.00 98.12 117 PRO A C 1
ATOM 915 O O . PRO A 1 117 ? -0.232 -6.259 -8.107 1.00 98.12 117 PRO A O 1
ATOM 918 N N . LYS A 1 118 ? 1.889 -6.189 -7.392 1.00 97.44 118 LYS A N 1
ATOM 919 C CA . LYS A 1 118 ? 1.894 -7.531 -6.788 1.00 97.44 118 LYS A CA 1
ATOM 920 C C . LYS A 1 118 ? 1.550 -7.517 -5.297 1.00 97.44 118 LYS A C 1
ATOM 922 O O . LYS A 1 118 ? 1.453 -8.578 -4.691 1.00 97.44 118 LYS A O 1
ATOM 927 N N . MET A 1 119 ? 1.432 -6.338 -4.691 1.00 97.88 119 MET A N 1
ATOM 928 C CA . MET A 1 119 ? 1.189 -6.198 -3.262 1.00 97.88 119 MET A CA 1
ATOM 929 C C . MET A 1 119 ? -0.302 -6.298 -2.943 1.00 97.88 119 MET A C 1
ATOM 931 O O . MET A 1 119 ? -1.174 -5.818 -3.669 1.00 97.88 119 MET A O 1
ATOM 935 N N . VAL A 1 120 ? -0.557 -6.916 -1.801 1.00 98.25 120 VAL A N 1
ATOM 936 C CA . VAL A 1 120 ? -1.866 -7.215 -1.230 1.00 98.25 120 VAL A CA 1
ATOM 937 C C . VAL A 1 120 ? -1.856 -6.735 0.210 1.00 98.25 120 VAL A C 1
ATOM 939 O O . VAL A 1 120 ? -1.039 -7.214 1.004 1.00 98.25 120 VAL A O 1
ATOM 942 N N . PHE A 1 121 ? -2.721 -5.775 0.523 1.00 98.31 121 PHE A N 1
ATOM 943 C CA . PHE A 1 121 ? -2.785 -5.126 1.828 1.00 98.31 121 PHE A CA 1
ATOM 944 C C . PHE A 1 121 ? -4.001 -5.587 2.627 1.00 98.31 121 PHE A C 1
ATOM 946 O O . PHE A 1 121 ? -5.114 -5.588 2.111 1.00 98.31 121 PHE A O 1
ATOM 953 N N . TYR A 1 122 ? -3.799 -5.886 3.906 1.00 98.38 122 TYR A N 1
ATOM 954 C CA . TYR A 1 122 ? -4.868 -6.022 4.894 1.00 98.38 122 TYR A CA 1
ATOM 955 C C . TYR A 1 122 ? -4.749 -4.901 5.926 1.00 98.38 122 TYR A C 1
ATOM 957 O O . TYR A 1 122 ? -3.643 -4.550 6.344 1.00 98.38 122 TYR A O 1
ATOM 965 N N . PHE A 1 123 ? -5.879 -4.320 6.325 1.00 98.00 123 PHE A N 1
ATOM 966 C CA . PHE A 1 123 ? -5.917 -3.234 7.301 1.00 98.00 123 PHE A CA 1
ATOM 967 C C . PHE A 1 123 ? -6.486 -3.742 8.622 1.00 98.00 123 PHE A C 1
ATOM 969 O O . PHE A 1 123 ? -7.679 -4.017 8.737 1.00 98.00 123 PHE A O 1
ATOM 976 N N . GLU A 1 124 ? -5.627 -3.829 9.629 1.00 97.00 124 GLU A N 1
ATOM 977 C CA . GLU A 1 124 ? -5.977 -4.275 10.969 1.00 97.00 124 GLU A CA 1
ATOM 978 C C . GLU A 1 124 ? -6.326 -3.063 11.841 1.00 97.00 124 GLU A C 1
ATOM 980 O O . GLU A 1 124 ? -5.517 -2.154 12.019 1.00 97.00 124 GLU A O 1
ATOM 985 N N . SER A 1 125 ? -7.525 -3.051 12.428 1.00 94.69 125 SER A N 1
ATOM 986 C CA . SER A 1 125 ? -7.940 -2.019 13.397 1.00 94.69 125 SER A CA 1
ATOM 987 C C . SER A 1 125 ? -7.848 -0.568 12.870 1.00 94.69 125 SER A C 1
ATOM 989 O O . SER A 1 125 ? -7.633 0.371 13.637 1.00 94.69 125 SER A O 1
ATOM 991 N N . ILE A 1 126 ? -8.014 -0.368 11.554 1.00 95.88 126 ILE A N 1
ATOM 992 C CA . ILE A 1 126 ? -8.048 0.960 10.919 1.00 95.88 12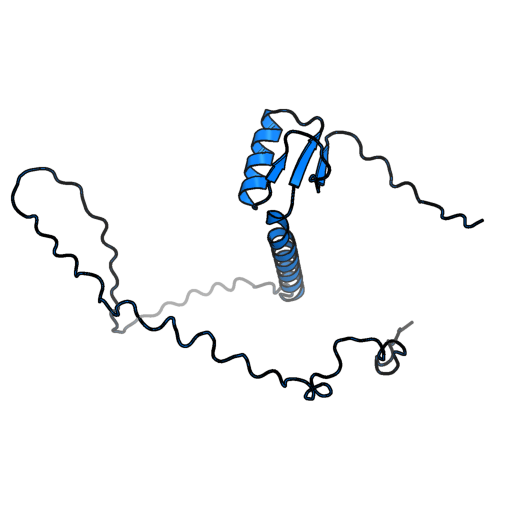6 ILE A CA 1
ATOM 993 C C . ILE A 1 126 ? -9.504 1.451 10.818 1.00 95.88 126 ILE A C 1
ATOM 995 O O . ILE A 1 126 ? -10.313 0.725 10.229 1.00 95.88 126 ILE A O 1
ATOM 999 N N . PRO A 1 127 ? -9.841 2.660 11.315 1.00 96.38 127 PRO A N 1
ATOM 1000 C CA . PRO A 1 127 ? -11.156 3.282 11.129 1.00 96.38 127 PRO A CA 1
ATOM 1001 C C . PRO A 1 127 ? -11.571 3.388 9.654 1.00 96.38 127 PRO A C 1
ATOM 1003 O O . PRO A 1 127 ? -10.724 3.567 8.774 1.00 96.38 127 PRO A O 1
ATOM 1006 N N . ASP A 1 128 ? -12.871 3.279 9.368 1.00 94.56 128 ASP A N 1
ATOM 1007 C CA . ASP A 1 128 ? -13.380 3.163 7.992 1.00 94.56 128 ASP A CA 1
ATOM 1008 C C . ASP A 1 128 ? -13.096 4.396 7.117 1.00 94.56 128 ASP A C 1
ATOM 1010 O O . ASP A 1 128 ? -12.805 4.269 5.923 1.00 94.56 128 ASP A O 1
ATOM 1014 N N . ASP A 1 129 ? -13.101 5.592 7.702 1.00 94.56 129 ASP A N 1
ATOM 1015 C CA . ASP A 1 129 ? -12.791 6.847 7.016 1.00 94.56 129 ASP A CA 1
ATOM 1016 C C . ASP A 1 129 ? -11.324 6.907 6.550 1.00 94.56 129 ASP A C 1
ATOM 1018 O O . ASP A 1 129 ? -11.031 7.346 5.431 1.00 94.56 129 ASP A O 1
ATOM 1022 N N . VAL A 1 130 ? -10.395 6.413 7.375 1.00 96.50 130 VAL A N 1
ATOM 1023 C CA . VAL A 1 130 ? -8.967 6.303 7.048 1.00 96.50 130 VAL A CA 1
ATOM 1024 C C . VAL A 1 130 ? -8.731 5.163 6.061 1.00 96.50 130 VAL A C 1
ATOM 1026 O O . VAL A 1 130 ? -8.031 5.349 5.060 1.00 96.50 130 VAL A O 1
ATOM 1029 N N . ARG A 1 131 ? -9.363 4.008 6.288 1.00 96.62 131 ARG A N 1
ATOM 1030 C CA . ARG A 1 131 ? -9.331 2.835 5.403 1.00 96.62 131 ARG A CA 1
ATOM 1031 C C . ARG A 1 131 ? -9.711 3.213 3.978 1.00 96.62 131 ARG A C 1
ATOM 1033 O O . ARG A 1 131 ? -8.932 2.957 3.066 1.00 96.62 131 ARG A O 1
ATOM 1040 N N . ALA A 1 132 ? -10.824 3.919 3.779 1.00 96.81 132 ALA A N 1
ATOM 1041 C CA . ALA A 1 132 ? -11.262 4.341 2.449 1.00 96.81 132 ALA A CA 1
ATOM 1042 C C . ALA A 1 132 ? -10.220 5.220 1.726 1.00 96.81 132 ALA A C 1
ATOM 1044 O O . ALA A 1 132 ? -10.017 5.096 0.514 1.00 96.81 132 ALA A O 1
ATOM 1045 N N . ARG A 1 133 ? -9.521 6.102 2.455 1.00 97.12 133 ARG A N 1
ATOM 1046 C CA . ARG A 1 133 ? -8.449 6.946 1.895 1.00 97.12 133 ARG A CA 1
ATOM 1047 C C . ARG A 1 133 ? -7.218 6.124 1.520 1.00 97.12 133 ARG A C 1
ATOM 1049 O O . ARG A 1 133 ? -6.632 6.363 0.462 1.00 97.12 133 ARG A O 1
ATOM 1056 N N . LEU A 1 134 ? -6.828 5.171 2.364 1.00 96.94 134 LEU A N 1
ATOM 1057 C CA . LEU A 1 134 ? -5.691 4.288 2.112 1.00 96.94 134 LEU A CA 1
ATOM 1058 C C . LEU A 1 134 ? -5.968 3.341 0.942 1.00 96.94 134 LEU A C 1
ATOM 1060 O O . LEU A 1 134 ? -5.143 3.275 0.034 1.00 96.94 134 LEU A O 1
ATOM 1064 N N . THR A 1 135 ? -7.143 2.709 0.884 1.00 97.69 135 THR A N 1
ATOM 1065 C CA . THR A 1 135 ? -7.547 1.830 -0.226 1.00 97.69 135 THR A CA 1
ATOM 1066 C C . THR A 1 135 ? -7.483 2.564 -1.566 1.00 97.69 135 THR A C 1
ATOM 1068 O O . THR A 1 135 ? -6.912 2.048 -2.524 1.00 97.69 135 THR A O 1
ATOM 1071 N N . LYS A 1 136 ? -7.956 3.818 -1.640 1.00 98.12 136 LYS A N 1
ATOM 1072 C CA . LYS A 1 136 ? -7.824 4.640 -2.860 1.00 98.12 136 LYS A CA 1
ATOM 1073 C C . LYS A 1 136 ? -6.366 4.814 -3.301 1.00 98.12 136 LYS A C 1
ATOM 1075 O O . LYS A 1 136 ? -6.078 4.745 -4.493 1.00 98.12 136 LYS A O 1
ATOM 1080 N N . ARG A 1 137 ? -5.441 5.034 -2.361 1.00 97.38 137 ARG A N 1
ATOM 1081 C CA . ARG A 1 137 ? -4.006 5.197 -2.659 1.00 97.38 137 ARG A CA 1
ATOM 1082 C C . ARG A 1 137 ? -3.349 3.881 -3.072 1.00 97.38 137 ARG A C 1
ATOM 1084 O O . ARG A 1 137 ? -2.574 3.877 -4.023 1.00 97.38 137 ARG A O 1
ATOM 1091 N N . VAL A 1 138 ? -3.677 2.788 -2.387 1.00 97.44 138 VAL A N 1
ATOM 1092 C CA . VAL A 1 138 ? -3.219 1.426 -2.705 1.00 97.44 138 VAL A CA 1
ATOM 1093 C C . VAL A 1 138 ? -3.628 1.058 -4.133 1.00 97.44 138 VAL A C 1
ATOM 1095 O O . VAL A 1 138 ? -2.764 0.732 -4.949 1.00 97.44 138 VAL A O 1
ATOM 1098 N N . ASN A 1 139 ? -4.904 1.257 -4.472 1.00 97.50 139 ASN A N 1
ATOM 1099 C CA . ASN A 1 139 ? -5.437 0.985 -5.807 1.00 97.50 139 ASN A CA 1
ATOM 1100 C C . ASN A 1 139 ? -4.809 1.892 -6.876 1.00 97.50 139 ASN A C 1
ATOM 1102 O O . ASN A 1 139 ? -4.472 1.425 -7.960 1.00 97.50 139 ASN A O 1
ATOM 1106 N N . TYR A 1 140 ? -4.584 3.178 -6.576 1.00 97.75 140 TYR A N 1
ATOM 1107 C CA . TYR A 1 140 ? -3.893 4.101 -7.489 1.00 97.75 140 TYR A CA 1
ATOM 1108 C C . TYR A 1 140 ? -2.456 3.656 -7.818 1.00 97.75 140 TYR A C 1
ATOM 1110 O O . TYR A 1 140 ? -1.944 3.926 -8.906 1.00 97.75 140 TYR A O 1
ATOM 1118 N N . LEU A 1 141 ? -1.789 2.979 -6.882 1.00 97.00 141 LEU A N 1
ATOM 1119 C CA . L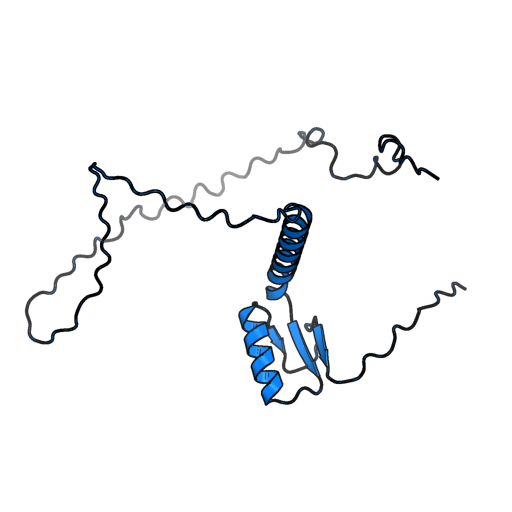EU A 1 141 ? -0.461 2.406 -7.091 1.00 97.00 141 LEU A CA 1
ATOM 1120 C C . LEU A 1 141 ? -0.506 1.016 -7.756 1.00 97.00 141 LEU A C 1
ATOM 1122 O O . LEU A 1 141 ? 0.543 0.506 -8.140 1.00 97.00 141 LEU A O 1
ATOM 1126 N N . GLY A 1 142 ? -1.695 0.437 -7.947 1.00 97.50 142 GLY A N 1
ATOM 1127 C CA . GLY A 1 142 ? -1.925 -0.846 -8.615 1.00 97.50 142 GLY A CA 1
ATOM 1128 C C . GLY A 1 142 ? -2.008 -2.056 -7.682 1.00 97.50 142 GLY A C 1
ATOM 1129 O O . GLY A 1 142 ? -2.232 -3.158 -8.166 1.00 97.50 142 GLY A O 1
ATOM 1130 N N . ALA A 1 143 ? -1.833 -1.870 -6.373 1.00 98.12 143 ALA A N 1
ATOM 1131 C CA . ALA A 1 143 ? -1.995 -2.935 -5.384 1.00 98.12 143 ALA A CA 1
ATOM 1132 C C . ALA A 1 143 ? -3.479 -3.218 -5.101 1.00 98.12 143 ALA A C 1
ATOM 1134 O O . ALA A 1 143 ? -4.342 -2.386 -5.389 1.00 98.12 143 ALA A O 1
ATOM 1135 N N . ARG A 1 144 ? -3.758 -4.363 -4.468 1.00 97.44 144 ARG A N 1
ATOM 1136 C CA . ARG A 1 144 ? -5.096 -4.716 -3.965 1.00 97.44 144 ARG A CA 1
ATOM 1137 C C . ARG A 1 144 ? -5.176 -4.610 -2.443 1.00 97.44 144 ARG A C 1
ATOM 1139 O O . ARG A 1 144 ? -4.178 -4.801 -1.747 1.00 97.44 144 ARG A O 1
ATOM 1146 N N . GLN A 1 145 ? -6.368 -4.323 -1.930 1.00 97.44 145 GLN A N 1
ATOM 1147 C CA . GLN A 1 145 ? -6.685 -4.412 -0.506 1.00 97.44 145 GLN A CA 1
ATOM 1148 C C . GLN A 1 145 ? -7.679 -5.554 -0.289 1.00 97.44 145 GLN A C 1
ATOM 1150 O O . GLN A 1 145 ? -8.712 -5.592 -0.948 1.00 97.44 145 GLN A O 1
ATOM 1155 N N . GLU A 1 146 ? -7.361 -6.469 0.624 1.00 97.56 146 GLU A N 1
ATOM 1156 C CA . GLU A 1 146 ? -8.221 -7.593 0.998 1.00 97.56 146 GLU A CA 1
ATOM 1157 C C . GLU A 1 146 ? -8.975 -7.262 2.295 1.00 97.56 146 GLU A C 1
ATOM 1159 O O . GLU A 1 146 ? -8.372 -6.726 3.236 1.00 97.56 146 GLU A O 1
ATOM 1164 N N . PRO A 1 147 ? -10.292 -7.532 2.371 1.00 95.75 147 PRO A N 1
ATOM 1165 C CA . PRO A 1 147 ? -11.094 -7.259 3.564 1.00 95.75 147 PRO A CA 1
ATOM 1166 C C . PRO A 1 147 ? -10.788 -8.222 4.716 1.00 95.75 147 PRO A C 1
ATOM 1168 O O . PRO A 1 147 ? -11.050 -7.888 5.870 1.00 95.75 147 PRO A O 1
ATOM 1171 N N . PHE A 1 148 ? -10.219 -9.391 4.412 1.00 96.75 148 PHE A N 1
ATOM 1172 C CA . PHE A 1 148 ? -9.881 -10.428 5.381 1.00 96.75 148 PHE A CA 1
ATOM 1173 C C . PHE A 1 148 ? -8.396 -10.769 5.305 1.00 96.75 148 PHE A C 1
ATOM 1175 O O . PHE A 1 148 ? -7.782 -10.704 4.239 1.00 96.75 148 PHE A O 1
ATOM 1182 N N . PHE A 1 149 ? -7.820 -11.149 6.443 1.00 97.06 149 PHE A N 1
ATOM 1183 C CA . PHE A 1 149 ? -6.456 -11.651 6.483 1.00 97.06 149 PHE A CA 1
ATOM 1184 C C . PHE A 1 149 ? -6.417 -13.085 5.945 1.00 97.06 149 PHE A C 1
ATOM 1186 O O . PHE A 1 149 ? -7.146 -13.953 6.424 1.00 97.06 149 PHE A O 1
ATOM 1193 N N . SER A 1 150 ? -5.582 -13.323 4.938 1.00 96.44 150 SER A N 1
ATOM 1194 C CA . SER A 1 150 ? -5.439 -14.614 4.267 1.00 96.44 150 SER A CA 1
ATOM 1195 C C . SER A 1 150 ? -3.989 -14.840 3.840 1.00 96.44 150 SER A C 1
ATOM 1197 O O . SER A 1 150 ? -3.157 -13.936 3.933 1.00 96.44 150 SER A O 1
ATOM 1199 N N . ILE A 1 151 ? -3.691 -16.040 3.338 1.00 97.00 151 ILE A N 1
ATOM 1200 C CA . ILE A 1 151 ? -2.361 -16.403 2.818 1.00 97.00 151 ILE A CA 1
ATOM 1201 C C . ILE A 1 151 ? -1.891 -15.504 1.662 1.00 97.00 151 ILE A C 1
ATOM 1203 O O . ILE A 1 151 ? -0.696 -15.351 1.431 1.00 97.00 151 ILE A O 1
ATOM 1207 N N . ASP A 1 152 ? -2.831 -14.870 0.968 1.00 96.81 152 ASP A N 1
ATOM 1208 C CA . ASP A 1 152 ? -2.561 -13.971 -0.148 1.00 96.81 152 ASP A CA 1
ATOM 1209 C C . ASP A 1 152 ? -2.072 -12.585 0.297 1.00 96.81 152 ASP A C 1
ATOM 1211 O O . ASP A 1 152 ? -1.574 -11.810 -0.526 1.00 96.81 152 ASP A O 1
ATOM 1215 N N . VAL A 1 153 ? -2.247 -12.235 1.576 1.00 98.19 153 VAL A N 1
ATOM 1216 C CA . VAL A 1 153 ? -1.867 -10.929 2.113 1.00 98.19 153 VAL A CA 1
ATOM 1217 C C . VAL A 1 153 ? -0.351 -10.835 2.227 1.00 98.19 153 VAL A C 1
ATOM 1219 O O . VAL A 1 153 ? 0.301 -11.616 2.908 1.00 98.19 153 VAL A O 1
ATOM 1222 N N . THR A 1 154 ? 0.210 -9.805 1.598 1.00 98.00 154 THR A N 1
ATOM 1223 C CA . THR A 1 154 ? 1.660 -9.551 1.605 1.00 98.00 154 THR A CA 1
ATOM 1224 C C . THR A 1 154 ? 2.081 -8.529 2.656 1.00 98.00 154 THR A C 1
ATOM 1226 O O . THR A 1 154 ? 3.222 -8.539 3.100 1.00 98.00 154 THR A O 1
ATOM 1229 N N . HIS A 1 155 ? 1.182 -7.608 3.014 1.00 97.50 155 HIS A N 1
ATOM 1230 C CA . HIS A 1 155 ? 1.468 -6.499 3.917 1.00 97.50 155 HIS A CA 1
ATOM 1231 C C . HIS A 1 155 ? 0.263 -6.252 4.825 1.00 97.50 155 HIS A C 1
ATOM 1233 O O . HIS A 1 155 ? -0.873 -6.149 4.357 1.00 97.50 155 HIS A O 1
ATOM 1239 N N . VAL A 1 156 ? 0.521 -6.100 6.121 1.00 97.38 156 VAL A N 1
ATOM 1240 C CA . VAL A 1 156 ? -0.485 -5.713 7.115 1.00 97.38 156 VAL A CA 1
ATOM 1241 C C . VAL A 1 156 ? -0.215 -4.278 7.548 1.00 97.38 156 VAL A C 1
ATOM 1243 O O . VAL A 1 156 ? 0.906 -3.934 7.915 1.00 97.38 156 VAL A O 1
ATOM 1246 N N . VAL A 1 157 ? -1.242 -3.431 7.495 1.00 96.75 157 VAL A N 1
ATOM 1247 C CA . VAL A 1 157 ? -1.205 -2.071 8.047 1.00 96.75 157 VAL A CA 1
ATOM 1248 C C . VAL A 1 157 ? -2.025 -2.075 9.325 1.00 96.75 157 VAL A C 1
ATOM 1250 O O . VAL A 1 157 ? -3.222 -2.351 9.280 1.00 96.75 157 VAL A O 1
ATOM 1253 N N . THR A 1 158 ? -1.384 -1.772 10.450 1.00 96.06 158 THR A N 1
ATOM 1254 C CA . THR A 1 158 ? -1.994 -1.849 11.780 1.00 96.06 158 THR A CA 1
ATOM 1255 C C . THR A 1 158 ? -1.788 -0.558 12.563 1.00 96.06 158 THR A C 1
ATOM 1257 O O . THR A 1 158 ? -0.811 0.161 12.356 1.00 96.06 158 THR A O 1
ATOM 1260 N N . THR A 1 159 ? -2.730 -0.251 13.453 1.00 95.62 159 THR A N 1
ATOM 1261 C CA . THR A 1 159 ? -2.627 0.813 14.471 1.00 95.62 159 THR A CA 1
ATOM 1262 C C . THR A 1 159 ? -2.081 0.302 15.800 1.00 95.62 159 THR A C 1
ATOM 1264 O O . THR A 1 159 ? -1.826 1.098 16.704 1.00 95.62 159 THR A O 1
ATOM 1267 N N . ARG A 1 160 ? -1.903 -1.015 15.943 1.00 94.56 160 ARG A N 1
ATOM 1268 C CA . ARG A 1 160 ? -1.317 -1.619 17.140 1.00 94.56 160 ARG A CA 1
ATOM 1269 C C . ARG A 1 160 ? 0.177 -1.316 17.200 1.00 94.56 160 ARG A C 1
ATOM 1271 O O . ARG A 1 160 ? 0.836 -1.143 16.175 1.00 94.56 160 ARG A O 1
ATOM 1278 N N . THR A 1 161 ? 0.719 -1.256 18.410 1.00 91.69 161 THR A N 1
ATOM 1279 C CA . THR A 1 161 ? 2.160 -1.102 18.610 1.00 91.69 161 THR A CA 1
ATOM 1280 C C . THR A 1 161 ? 2.881 -2.331 18.062 1.00 91.69 161 THR A C 1
ATOM 1282 O O . THR A 1 161 ? 2.551 -3.461 18.417 1.00 91.69 161 THR A O 1
ATOM 1285 N N . ILE A 1 162 ? 3.860 -2.116 17.180 1.00 88.25 162 ILE A N 1
ATOM 1286 C CA . ILE A 1 162 ? 4.713 -3.196 16.678 1.00 88.25 162 ILE A CA 1
ATOM 1287 C C . ILE A 1 162 ? 5.676 -3.559 17.815 1.00 88.25 162 ILE A C 1
ATOM 1289 O O . ILE A 1 162 ? 6.414 -2.676 18.267 1.00 88.25 162 ILE A O 1
ATOM 1293 N N . PRO A 1 163 ? 5.660 -4.807 18.322 1.00 88.19 163 PRO A N 1
ATOM 1294 C CA . PRO A 1 163 ? 6.614 -5.230 19.337 1.00 88.19 163 PRO A CA 1
ATOM 1295 C C . PRO A 1 163 ? 8.051 -5.038 18.837 1.00 88.19 163 PRO A C 1
ATOM 1297 O O . PRO A 1 163 ? 8.293 -5.186 17.636 1.00 88.19 163 PRO A O 1
ATOM 1300 N N . PRO A 1 164 ? 9.010 -4.737 19.728 1.00 85.62 164 PRO A N 1
ATOM 1301 C CA . PRO A 1 164 ? 10.410 -4.708 19.335 1.00 85.62 164 PRO A CA 1
ATOM 1302 C C . PRO A 1 164 ? 10.804 -6.071 18.759 1.00 85.62 164 PRO A C 1
ATOM 1304 O O . PRO A 1 164 ? 10.337 -7.114 19.225 1.00 85.62 164 PRO A O 1
ATOM 1307 N N . GLU A 1 165 ? 11.645 -6.043 17.730 1.00 84.19 165 GLU A N 1
ATOM 1308 C CA . GLU A 1 165 ? 12.164 -7.238 17.073 1.00 84.19 165 GLU A CA 1
ATOM 1309 C C . GLU A 1 165 ? 12.795 -8.159 18.126 1.00 84.19 165 GLU A C 1
ATOM 1311 O O . GLU A 1 165 ? 13.723 -7.764 18.839 1.00 84.19 165 GLU A O 1
ATOM 1316 N N . ARG A 1 166 ? 12.252 -9.375 18.286 1.00 79.06 166 ARG A N 1
ATOM 1317 C CA . ARG A 1 166 ? 12.891 -10.379 19.138 1.00 79.06 166 ARG A CA 1
ATOM 1318 C C . ARG A 1 166 ? 14.174 -10.775 18.425 1.00 79.06 166 ARG A C 1
ATOM 1320 O O . ARG A 1 166 ? 14.111 -11.310 17.326 1.00 79.06 166 ARG A O 1
ATOM 1327 N N . GLN A 1 167 ? 15.318 -10.499 19.041 1.00 70.75 167 GLN A N 1
ATOM 1328 C CA . GLN A 1 167 ? 16.584 -11.057 18.588 1.00 70.75 167 GLN A CA 1
ATOM 1329 C C . GLN A 1 167 ? 16.471 -12.572 18.751 1.00 70.75 167 GLN A C 1
ATOM 1331 O O . GLN A 1 167 ? 16.496 -13.076 19.873 1.00 70.75 167 GLN A O 1
ATOM 1336 N N . GLU A 1 168 ? 16.246 -13.288 17.653 1.00 62.53 168 GLU A N 1
ATOM 1337 C CA . GLU A 1 168 ? 16.302 -14.743 17.637 1.00 62.53 168 GLU A CA 1
ATOM 1338 C C . GLU A 1 168 ? 17.756 -15.141 17.895 1.00 62.53 168 GLU A C 1
ATOM 1340 O O . GLU A 1 168 ? 18.589 -15.221 16.993 1.00 62.53 168 GLU A O 1
ATOM 1345 N N . THR A 1 169 ? 18.094 -15.325 19.170 1.00 56.25 169 THR A N 1
ATOM 1346 C CA . THR A 1 169 ? 19.321 -15.996 19.573 1.00 56.25 169 THR A CA 1
ATOM 1347 C C . THR A 1 169 ? 19.185 -17.442 19.113 1.00 56.25 169 THR A C 1
ATOM 1349 O O . THR A 1 169 ? 18.593 -18.271 19.802 1.00 56.25 169 THR A O 1
ATOM 1352 N N . HIS A 1 170 ? 19.694 -17.736 17.919 1.00 52.91 170 HIS A N 1
ATOM 1353 C CA . HIS A 1 170 ? 19.952 -19.097 17.469 1.00 52.91 170 HIS A CA 1
ATOM 1354 C C . HIS A 1 170 ? 20.977 -19.725 18.426 1.00 52.91 170 HIS A C 1
ATOM 1356 O O . HIS A 1 170 ? 22.184 -19.601 18.236 1.00 52.91 170 HIS A O 1
ATOM 1362 N N . GLN A 1 171 ? 20.499 -20.326 19.518 1.00 48.75 171 GLN A N 1
ATOM 1363 C CA . GLN A 1 171 ? 21.261 -21.317 20.265 1.00 48.75 171 GLN A CA 1
ATOM 1364 C C . GLN A 1 171 ? 21.072 -22.650 19.546 1.00 48.75 171 GLN A C 1
ATOM 1366 O O . GLN A 1 171 ? 20.064 -23.327 19.740 1.00 48.75 171 GLN A O 1
ATOM 1371 N N . ASP A 1 172 ? 22.028 -22.978 18.680 1.00 49.69 172 ASP A N 1
ATOM 1372 C CA . ASP A 1 172 ? 22.257 -24.349 18.234 1.00 49.69 172 ASP A CA 1
ATOM 1373 C C . ASP A 1 172 ? 22.578 -25.221 19.463 1.00 49.69 172 ASP A C 1
ATOM 1375 O O . ASP A 1 172 ? 23.502 -24.918 20.225 1.00 49.69 172 ASP A O 1
ATOM 1379 N N . GLN A 1 173 ? 21.790 -26.282 19.652 1.00 41.84 173 GLN A N 1
ATOM 1380 C CA . GLN A 1 173 ? 22.118 -27.460 20.463 1.00 41.84 173 GLN A CA 1
ATOM 1381 C C . GLN A 1 173 ? 22.219 -28.665 19.535 1.00 41.84 173 GLN A C 1
ATOM 1383 O O . GLN A 1 173 ? 21.320 -28.801 18.673 1.00 41.84 173 GLN A O 1
#